Protein AF-A0A811L960-F1 (afdb_monomer)

Structure (mmCIF, N/CA/C/O backbone):
data_AF-A0A811L960-F1
#
_entry.id   AF-A0A811L960-F1
#
loop_
_atom_site.group_PDB
_atom_site.id
_atom_site.type_symbol
_atom_site.label_atom_id
_atom_site.label_alt_id
_atom_site.label_comp_id
_atom_site.label_asym_id
_atom_site.label_entity_id
_atom_site.label_seq_id
_atom_site.pdbx_PDB_ins_code
_atom_site.Cartn_x
_atom_site.Cartn_y
_atom_site.Cartn_z
_atom_site.occupancy
_atom_site.B_iso_or_equiv
_atom_site.auth_seq_id
_atom_site.auth_comp_id
_atom_site.auth_asym_id
_atom_site.auth_atom_id
_atom_site.pdbx_PDB_model_num
ATOM 1 N N . MET A 1 1 ? 1.353 1.366 -16.782 1.00 89.12 1 MET A N 1
ATOM 2 C CA . MET A 1 1 ? 2.631 0.999 -16.124 1.00 89.12 1 MET A CA 1
ATOM 3 C C . MET A 1 1 ? 2.459 -0.312 -15.367 1.00 89.12 1 MET A C 1
ATOM 5 O O . MET A 1 1 ? 1.321 -0.661 -15.090 1.00 89.12 1 MET A O 1
ATOM 9 N N . GLN A 1 2 ? 3.528 -1.048 -15.060 1.00 94.62 2 GLN A N 1
ATOM 10 C CA . GLN A 1 2 ? 3.428 -2.319 -14.329 1.00 94.62 2 GLN A CA 1
ATOM 11 C C . GLN A 1 2 ? 3.882 -2.140 -12.878 1.00 94.62 2 GLN A C 1
ATOM 13 O O . GLN A 1 2 ? 4.920 -1.529 -12.645 1.00 94.62 2 GLN A O 1
ATOM 18 N N . CYS A 1 3 ? 3.129 -2.675 -11.918 1.00 95.62 3 CYS A N 1
ATOM 19 C CA . CYS A 1 3 ? 3.446 -2.606 -10.490 1.00 95.62 3 CYS A CA 1
ATOM 20 C C . CYS A 1 3 ? 3.327 -3.992 -9.848 1.00 95.62 3 CYS A C 1
ATOM 22 O O . CYS A 1 3 ? 2.539 -4.832 -10.297 1.00 95.62 3 CYS A O 1
ATOM 24 N N . HIS A 1 4 ? 4.069 -4.219 -8.766 1.00 96.38 4 HIS A N 1
ATOM 25 C CA . HIS A 1 4 ? 3.872 -5.395 -7.922 1.00 96.38 4 HIS A CA 1
ATOM 26 C C . HIS A 1 4 ? 2.513 -5.316 -7.228 1.00 96.38 4 HIS A C 1
ATOM 28 O O . HIS A 1 4 ? 2.126 -4.245 -6.755 1.00 96.38 4 HIS A O 1
ATOM 34 N N . SER A 1 5 ? 1.791 -6.435 -7.165 1.00 97.19 5 SER A N 1
ATOM 35 C CA . SER A 1 5 ? 0.488 -6.514 -6.513 1.00 97.19 5 SER A CA 1
ATOM 36 C C . SER A 1 5 ? 0.405 -7.709 -5.581 1.00 97.19 5 SER A C 1
ATOM 38 O O . SER A 1 5 ? 0.262 -8.848 -6.021 1.00 97.19 5 SER A O 1
ATOM 40 N N . CYS A 1 6 ? 0.461 -7.425 -4.287 1.00 97.06 6 CYS A N 1
ATOM 41 C CA . CYS A 1 6 ? 0.357 -8.423 -3.235 1.00 97.06 6 CYS A CA 1
ATOM 42 C C . CYS A 1 6 ? -0.213 -7.813 -1.952 1.00 97.06 6 CYS A C 1
ATOM 44 O O . CYS A 1 6 ? -0.232 -6.589 -1.796 1.00 97.06 6 CYS A O 1
ATOM 46 N N . MET A 1 7 ? -0.629 -8.670 -1.024 1.00 96.12 7 MET A N 1
ATOM 47 C CA . MET A 1 7 ? -0.823 -8.316 0.383 1.00 96.12 7 MET A CA 1
ATOM 48 C C . MET A 1 7 ? -0.174 -9.354 1.305 1.00 96.12 7 MET A C 1
ATOM 50 O O . MET A 1 7 ? 0.050 -10.494 0.889 1.00 96.12 7 MET A O 1
ATOM 54 N N . SER A 1 8 ? 0.108 -8.973 2.551 1.00 94.25 8 SER A N 1
ATOM 55 C CA . SER A 1 8 ? 0.543 -9.912 3.594 1.00 94.25 8 SER A CA 1
ATOM 56 C C . SER A 1 8 ? -0.522 -11.000 3.837 1.00 94.25 8 SER A C 1
ATOM 58 O O . SER A 1 8 ? -1.713 -10.679 3.822 1.00 94.25 8 SER A O 1
ATOM 60 N N . PRO A 1 9 ? -0.149 -12.268 4.102 1.00 93.50 9 PRO A N 1
ATOM 61 C CA . PRO A 1 9 ? -1.094 -13.393 4.113 1.00 93.50 9 PRO A CA 1
ATOM 62 C C . PRO A 1 9 ? -2.202 -13.290 5.149 1.00 93.50 9 PRO A C 1
ATOM 64 O O . PRO A 1 9 ? -3.338 -13.646 4.873 1.00 93.50 9 PRO A O 1
ATOM 67 N N . TYR A 1 10 ? -1.904 -12.742 6.327 1.00 89.94 10 TYR A N 1
ATOM 68 C CA . TYR A 1 10 ? -2.902 -12.620 7.392 1.00 89.94 10 TYR A CA 1
ATOM 69 C C . TYR A 1 10 ? -4.088 -11.712 7.011 1.00 89.94 10 TYR A C 1
ATOM 71 O O . TYR A 1 10 ? -5.151 -11.802 7.623 1.00 89.94 10 TYR A O 1
ATOM 79 N N . LEU A 1 11 ? -3.914 -10.839 6.010 1.00 91.81 11 LEU A N 1
ATOM 80 C CA . LEU A 1 11 ? -4.984 -9.995 5.488 1.00 91.81 11 LEU A CA 1
ATOM 81 C C . LEU A 1 11 ? -5.951 -10.772 4.589 1.00 91.81 11 LEU A C 1
ATOM 83 O O . LEU A 1 11 ? -7.000 -10.231 4.264 1.00 91.81 11 LEU A O 1
ATOM 87 N N . GLU A 1 12 ? -5.631 -12.002 4.171 1.00 94.38 12 GLU A N 1
ATOM 88 C CA . GLU A 1 12 ? -6.502 -12.810 3.311 1.00 94.38 12 GLU A CA 1
ATOM 89 C C . GLU A 1 12 ? -7.810 -13.173 4.018 1.00 94.38 12 GLU A C 1
ATOM 91 O O . GLU A 1 12 ? -8.889 -12.865 3.506 1.00 94.38 12 GLU A O 1
ATOM 96 N N . ASP A 1 13 ? -7.716 -13.724 5.230 1.00 89.75 13 ASP A N 1
ATOM 97 C CA . ASP A 1 13 ? -8.881 -14.088 6.048 1.00 89.75 13 ASP A CA 1
ATOM 98 C C . ASP A 1 13 ? -9.679 -12.852 6.484 1.00 89.75 13 ASP A C 1
ATOM 100 O O . ASP A 1 13 ? -10.902 -12.879 6.621 1.00 89.75 13 ASP A O 1
ATOM 104 N N . GLN A 1 14 ? -8.983 -11.730 6.671 1.00 89.12 14 GLN A N 1
ATOM 105 C CA . GLN A 1 14 ? -9.584 -10.458 7.062 1.00 89.12 14 GLN A CA 1
ATOM 106 C C . GLN A 1 14 ? -10.094 -9.653 5.862 1.00 89.12 14 GLN A C 1
ATOM 108 O O . GLN A 1 14 ? -10.748 -8.623 6.046 1.00 89.12 14 GLN A O 1
ATOM 113 N N . PHE A 1 15 ? -9.835 -10.110 4.630 1.00 92.75 15 PHE A N 1
ATOM 114 C CA . PHE A 1 15 ? -10.074 -9.315 3.431 1.00 92.75 15 PHE A CA 1
ATOM 115 C C . PHE A 1 15 ? -11.550 -8.955 3.271 1.00 92.75 15 PHE A C 1
ATOM 117 O O . PHE A 1 15 ? -11.862 -7.861 2.812 1.00 92.75 15 PHE A O 1
ATOM 124 N N . VAL A 1 16 ? -12.461 -9.834 3.703 1.00 92.06 16 VAL A N 1
ATOM 125 C CA . VAL A 1 16 ? -13.912 -9.583 3.674 1.00 92.06 16 VAL A CA 1
ATOM 126 C C . VAL A 1 16 ? -14.306 -8.318 4.446 1.00 92.06 16 VAL A C 1
ATOM 128 O O . VAL A 1 16 ? -15.220 -7.604 4.040 1.00 92.06 16 VAL A O 1
ATOM 131 N N . TYR A 1 17 ? -13.577 -7.986 5.514 1.00 89.00 17 TYR A N 1
ATOM 132 C CA . TYR A 1 17 ? -13.849 -6.808 6.332 1.00 89.00 17 TYR A CA 1
ATOM 133 C C . TYR A 1 17 ? -13.260 -5.537 5.736 1.00 89.00 17 TYR A C 1
ATOM 135 O O . TYR A 1 17 ? -13.800 -4.468 5.975 1.00 89.00 17 TYR A O 1
ATOM 143 N N . ILE A 1 18 ? -12.198 -5.629 4.934 1.00 90.31 18 ILE A N 1
ATOM 144 C CA . ILE A 1 18 ? -11.506 -4.465 4.355 1.00 90.31 18 ILE A CA 1
ATOM 145 C C . ILE A 1 18 ? -11.742 -4.309 2.846 1.00 90.31 18 ILE A C 1
ATOM 147 O O . ILE A 1 18 ? -11.275 -3.348 2.232 1.00 90.31 18 ILE A O 1
ATOM 151 N N . SER A 1 19 ? -12.505 -5.212 2.222 1.00 93.25 19 SER A N 1
ATOM 152 C CA . SER A 1 19 ? -12.747 -5.220 0.774 1.00 93.25 19 SER A CA 1
ATOM 153 C C . SER A 1 19 ? -13.535 -4.010 0.281 1.00 93.25 19 SER A C 1
ATOM 155 O O . SER A 1 19 ? -13.585 -3.754 -0.921 1.00 93.25 19 SER A O 1
ATOM 157 N N . HIS A 1 20 ? -14.182 -3.262 1.172 1.00 90.56 20 HIS A N 1
ATOM 158 C CA . HIS A 1 20 ? -14.837 -2.000 0.835 1.00 90.56 20 HIS A CA 1
ATOM 159 C C . HIS A 1 20 ? -13.834 -0.832 0.721 1.00 90.56 20 HIS A C 1
ATOM 161 O O . HIS A 1 20 ? -14.105 0.114 -0.016 1.00 90.56 20 HIS A O 1
ATOM 167 N N . LEU A 1 21 ? -12.654 -0.938 1.349 1.00 91.50 21 LEU A N 1
ATOM 168 C CA . LEU A 1 21 ? -11.557 0.040 1.275 1.00 91.50 21 LEU A CA 1
ATOM 169 C C . LEU A 1 21 ? -10.513 -0.318 0.219 1.00 91.50 21 LEU A C 1
ATOM 171 O O . LEU A 1 21 ? -9.915 0.574 -0.376 1.00 91.50 21 LEU A O 1
ATOM 175 N N . TYR A 1 22 ? -10.292 -1.608 -0.035 1.00 94.56 22 TYR A N 1
ATOM 176 C CA . TYR A 1 22 ? -9.230 -2.067 -0.928 1.00 94.56 22 TYR A CA 1
ATOM 177 C C . TYR A 1 22 ? -9.748 -3.037 -1.991 1.00 94.56 22 TYR A C 1
ATOM 179 O O . TYR A 1 22 ? -10.677 -3.817 -1.774 1.00 94.56 22 TYR A O 1
ATOM 187 N N . ARG A 1 23 ? -9.147 -3.002 -3.181 1.00 95.94 23 ARG A N 1
ATOM 188 C CA . ARG A 1 23 ? -9.314 -4.048 -4.199 1.00 95.94 23 ARG A CA 1
ATOM 189 C C . ARG A 1 23 ? -8.429 -5.245 -3.870 1.00 95.94 23 ARG A C 1
ATOM 191 O O . ARG A 1 23 ? -7.347 -5.088 -3.309 1.00 95.94 23 ARG A O 1
ATOM 198 N N . ARG A 1 24 ? -8.894 -6.444 -4.237 1.00 96.75 24 ARG A N 1
ATOM 199 C CA . ARG A 1 24 ? -8.161 -7.689 -3.977 1.00 96.75 24 ARG A CA 1
ATOM 200 C C . ARG A 1 24 ? -6.818 -7.664 -4.728 1.00 96.75 24 ARG A C 1
ATOM 202 O O . ARG A 1 24 ? -6.806 -7.290 -5.906 1.00 96.75 24 ARG A O 1
ATOM 209 N N . PRO A 1 25 ? -5.697 -8.022 -4.081 1.00 96.75 25 PRO A N 1
ATOM 210 C CA . PRO A 1 25 ? -4.398 -8.101 -4.742 1.00 96.75 25 PRO A CA 1
ATOM 211 C C . PRO A 1 25 ? -4.325 -9.323 -5.668 1.00 96.75 25 PRO A C 1
ATOM 213 O O . PRO A 1 25 ? -5.175 -10.213 -5.620 1.00 96.75 25 PRO A O 1
ATOM 216 N N . MET A 1 26 ? -3.272 -9.400 -6.485 1.00 97.00 26 MET A N 1
ATOM 217 C CA . MET A 1 26 ? -3.032 -10.566 -7.348 1.00 97.00 26 MET A CA 1
ATOM 218 C C . MET A 1 26 ? -2.600 -11.819 -6.566 1.00 97.00 26 MET A C 1
ATOM 220 O O . MET A 1 26 ? -2.798 -12.942 -7.042 1.00 97.00 26 MET A O 1
ATOM 224 N N . SER A 1 27 ? -1.991 -11.642 -5.392 1.00 95.75 27 SER A N 1
ATOM 225 C CA . SER A 1 27 ? -1.624 -12.720 -4.471 1.00 95.75 27 SER A CA 1
ATOM 226 C C . SER A 1 27 ? -1.567 -12.242 -3.019 1.00 95.75 27 SER A C 1
ATOM 228 O O . SER A 1 27 ? -1.309 -11.071 -2.743 1.00 95.75 27 SER A O 1
ATOM 230 N N . PHE A 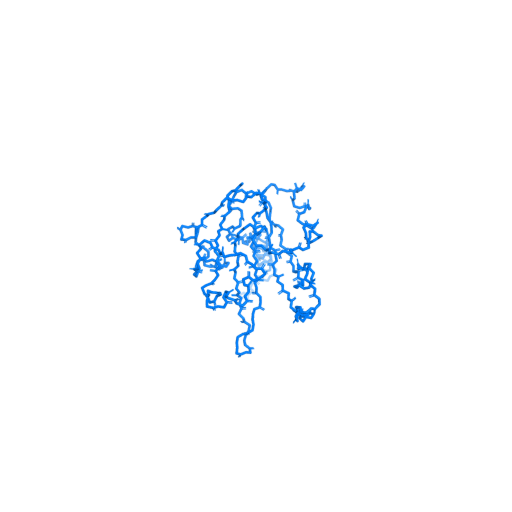1 28 ? -1.773 -13.170 -2.090 1.00 96.06 28 PHE A N 1
ATOM 231 C CA . PHE A 1 28 ? -1.434 -13.011 -0.679 1.00 96.06 28 PHE A CA 1
ATOM 232 C C . PHE A 1 28 ? -0.161 -13.827 -0.423 1.00 96.06 28 PHE A C 1
ATOM 234 O O . PHE A 1 28 ? -0.097 -14.993 -0.803 1.00 96.06 28 PHE A O 1
ATOM 241 N N . THR A 1 29 ? 0.904 -13.206 0.091 1.00 95.00 29 THR A N 1
ATOM 242 C CA . THR A 1 29 ? 2.208 -13.876 0.265 1.00 95.00 29 THR A CA 1
ATOM 243 C C . THR A 1 29 ? 3.079 -13.181 1.309 1.00 95.00 29 THR A C 1
ATOM 245 O O . THR A 1 29 ? 3.109 -11.952 1.382 1.00 95.00 29 THR A O 1
ATOM 248 N N . GLU A 1 30 ? 3.841 -13.965 2.081 1.00 92.50 30 GLU A N 1
ATOM 249 C CA . GLU A 1 30 ? 4.860 -13.478 3.031 1.00 92.50 30 GLU A CA 1
ATOM 250 C C . GLU A 1 30 ? 5.952 -12.653 2.328 1.00 92.50 30 GLU A C 1
ATOM 252 O O . GLU A 1 30 ? 6.625 -11.820 2.934 1.00 92.50 30 GLU A O 1
ATOM 257 N N . LYS A 1 31 ? 6.108 -12.841 1.012 1.00 93.62 31 LYS A N 1
ATOM 258 C CA . LYS A 1 31 ? 7.036 -12.076 0.172 1.00 93.62 31 LYS A CA 1
ATOM 259 C C . LYS A 1 31 ? 6.533 -10.686 -0.198 1.00 93.62 31 LYS A C 1
ATOM 261 O O . LYS A 1 31 ? 7.179 -9.989 -0.976 1.00 93.62 31 LYS A O 1
ATOM 266 N N . CYS A 1 32 ? 5.380 -10.265 0.316 1.00 92.44 32 CYS A N 1
ATOM 267 C CA . CYS A 1 32 ? 4.898 -8.902 0.124 1.00 92.44 32 CYS A CA 1
ATOM 268 C C . CYS A 1 32 ? 5.533 -7.905 1.104 1.00 92.44 32 CYS A C 1
ATOM 270 O O . CYS A 1 32 ? 5.619 -6.701 0.817 1.00 92.44 32 CYS A O 1
ATOM 272 N N . ASP A 1 33 ? 5.991 -8.415 2.245 1.00 89.25 33 ASP A N 1
ATOM 273 C CA . ASP A 1 33 ? 6.485 -7.623 3.359 1.00 89.25 33 ASP A CA 1
ATOM 274 C C . ASP A 1 33 ? 7.747 -6.844 2.993 1.00 89.25 33 ASP A C 1
ATOM 276 O O . ASP A 1 33 ? 8.537 -7.241 2.140 1.00 89.25 33 ASP A O 1
ATOM 280 N N . ARG A 1 34 ? 7.967 -5.697 3.642 1.00 83.31 34 ARG A N 1
ATOM 281 C CA . ARG A 1 34 ? 9.105 -4.820 3.317 1.00 83.31 34 ARG A CA 1
ATOM 282 C C . ARG A 1 34 ? 10.469 -5.491 3.510 1.00 83.31 34 ARG A C 1
ATOM 284 O O . ARG A 1 34 ? 11.376 -5.201 2.739 1.00 83.31 34 ARG A O 1
ATOM 291 N N . THR A 1 35 ? 10.618 -6.342 4.523 1.00 83.81 35 THR A N 1
ATOM 292 C CA . THR A 1 35 ? 11.888 -6.996 4.887 1.00 83.81 35 THR A CA 1
ATOM 293 C C . THR A 1 35 ? 12.171 -8.265 4.088 1.00 83.81 35 THR A C 1
ATOM 295 O O . THR A 1 35 ? 13.331 -8.559 3.827 1.00 83.81 35 THR A O 1
ATOM 298 N N . ASN A 1 36 ? 11.132 -9.000 3.689 1.00 85.75 36 ASN A N 1
ATOM 299 C CA . ASN A 1 36 ? 11.227 -10.283 2.982 1.00 85.75 36 ASN A CA 1
ATOM 300 C C . ASN A 1 36 ? 10.694 -10.181 1.544 1.00 85.75 36 ASN A C 1
ATOM 302 O O . ASN A 1 36 ? 10.209 -11.161 0.983 1.00 85.75 36 ASN A O 1
ATOM 306 N N . PHE A 1 37 ? 10.720 -8.982 0.960 1.00 90.31 37 PHE A N 1
ATOM 307 C CA . PHE A 1 37 ? 10.163 -8.773 -0.366 1.00 90.31 37 PHE A CA 1
ATOM 308 C C . PHE A 1 37 ? 10.929 -9.581 -1.414 1.00 90.31 37 PHE A C 1
ATOM 310 O O . PHE A 1 37 ? 12.131 -9.374 -1.586 1.00 90.31 37 PHE A O 1
ATOM 317 N N . ASP A 1 38 ? 10.221 -10.425 -2.163 1.00 90.56 38 ASP A N 1
ATOM 318 C CA . ASP A 1 38 ? 10.786 -11.143 -3.305 1.00 90.56 38 ASP A CA 1
ATOM 319 C C . ASP A 1 38 ? 9.964 -10.873 -4.567 1.00 90.56 38 ASP A C 1
ATOM 321 O O . ASP A 1 38 ? 8.821 -11.309 -4.712 1.00 90.56 38 ASP A O 1
ATOM 325 N N . TYR A 1 39 ? 10.574 -10.157 -5.512 1.00 88.94 39 TYR A N 1
ATOM 326 C CA . TYR A 1 39 ? 9.940 -9.800 -6.779 1.00 88.94 39 TYR A CA 1
ATOM 327 C C . TYR A 1 39 ? 9.616 -11.017 -7.658 1.00 88.94 39 TYR A C 1
ATOM 329 O O . TYR A 1 39 ? 8.794 -10.891 -8.563 1.00 88.94 39 TYR A O 1
ATOM 337 N N . ARG A 1 40 ? 10.255 -12.173 -7.427 1.00 89.75 40 ARG A N 1
ATOM 338 C CA . ARG A 1 40 ? 10.036 -13.408 -8.197 1.00 89.75 40 ARG A CA 1
ATOM 339 C C . ARG A 1 40 ? 8.771 -14.142 -7.767 1.00 89.75 40 ARG A C 1
ATOM 341 O O . ARG A 1 40 ? 8.146 -14.807 -8.585 1.00 89.75 40 ARG A O 1
ATOM 348 N N . GLU A 1 41 ? 8.393 -14.004 -6.501 1.00 89.19 41 GLU A N 1
ATOM 349 C CA . GLU A 1 41 ? 7.216 -14.656 -5.913 1.00 89.19 41 GLU A CA 1
ATOM 350 C C . GLU A 1 41 ? 5.986 -13.732 -5.876 1.00 89.19 41 GLU A C 1
ATOM 352 O O . GLU A 1 41 ? 4.854 -14.177 -5.663 1.00 89.19 41 GLU A O 1
ATOM 357 N N . VAL A 1 42 ? 6.182 -12.432 -6.105 1.00 93.56 42 VAL A N 1
ATOM 358 C CA . VAL A 1 42 ? 5.108 -11.437 -6.127 1.00 93.56 42 VAL A CA 1
ATOM 359 C C . VAL A 1 42 ? 4.608 -11.206 -7.549 1.00 93.56 42 VAL A C 1
ATOM 361 O O . VAL A 1 42 ? 5.345 -10.794 -8.445 1.00 93.56 42 VAL A O 1
ATOM 364 N N . LYS A 1 43 ? 3.300 -11.393 -7.744 1.00 95.00 43 LYS A N 1
ATOM 365 C CA . LYS A 1 43 ? 2.647 -11.138 -9.028 1.00 95.00 43 LYS A CA 1
ATOM 366 C C . LYS A 1 43 ? 2.640 -9.651 -9.376 1.00 95.00 43 LYS A C 1
ATOM 368 O O . LYS A 1 43 ? 2.702 -8.766 -8.522 1.00 95.00 43 LYS A O 1
ATOM 373 N N . MET A 1 44 ? 2.517 -9.382 -10.668 1.00 95.81 44 MET A N 1
ATOM 374 C CA . MET A 1 44 ? 2.502 -8.039 -11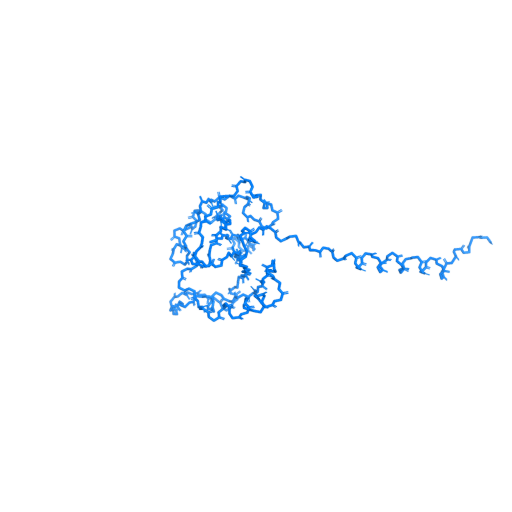.232 1.00 95.81 44 MET A CA 1
ATOM 375 C C . MET A 1 44 ? 1.162 -7.758 -11.903 1.00 95.81 44 MET A C 1
ATOM 377 O O . MET A 1 44 ? 0.485 -8.678 -12.364 1.00 95.81 44 MET A O 1
ATOM 381 N N . LYS A 1 45 ? 0.790 -6.481 -11.987 1.00 96.12 45 LYS A N 1
ATOM 382 C CA . LYS A 1 45 ? -0.380 -6.041 -12.751 1.00 96.12 45 LYS A CA 1
ATOM 383 C C . LYS A 1 45 ? -0.163 -4.696 -13.422 1.00 96.12 45 LYS A C 1
ATOM 385 O O . LYS A 1 45 ? 0.739 -3.944 -13.056 1.00 96.12 45 LYS A O 1
ATOM 390 N N . ASN A 1 46 ? -1.026 -4.406 -14.388 1.00 95.94 46 ASN A N 1
ATOM 391 C CA . ASN A 1 46 ? -1.017 -3.150 -15.119 1.00 95.94 46 ASN A CA 1
ATOM 392 C C . ASN A 1 46 ? -1.854 -2.096 -14.383 1.00 95.94 46 ASN A C 1
ATOM 394 O O . ASN A 1 46 ? -3.044 -2.294 -14.153 1.00 95.94 46 ASN A O 1
ATOM 398 N N . CYS A 1 47 ? -1.218 -0.978 -14.045 1.00 93.44 47 CYS A N 1
ATOM 399 C CA . CYS A 1 47 ? -1.822 0.201 -13.439 1.00 93.44 47 CYS A CA 1
ATOM 400 C C . CYS A 1 47 ? -1.957 1.329 -14.468 1.00 93.44 47 CYS A C 1
ATOM 402 O O . CYS A 1 47 ? -1.064 1.549 -15.300 1.00 93.44 47 CYS A O 1
ATOM 404 N N . THR A 1 48 ? -3.070 2.056 -14.389 1.00 90.25 48 THR A N 1
ATOM 405 C CA . THR A 1 48 ? -3.321 3.294 -15.147 1.00 90.25 48 THR A CA 1
ATOM 406 C C . THR A 1 48 ? -2.763 4.530 -14.440 1.00 90.25 48 THR A C 1
ATOM 408 O O . THR A 1 48 ? -2.619 5.582 -15.049 1.00 90.25 48 THR A O 1
ATOM 411 N N . ASP A 1 49 ? -2.461 4.396 -13.153 1.00 89.00 49 ASP A N 1
ATOM 412 C CA . ASP A 1 49 ? -1.983 5.414 -12.223 1.00 89.00 49 ASP A CA 1
ATOM 413 C C . ASP A 1 49 ? -0.718 4.922 -11.500 1.00 89.00 49 ASP A C 1
ATOM 415 O O . ASP A 1 49 ? 0.008 4.104 -12.049 1.00 89.00 49 ASP A O 1
ATOM 419 N N . LEU A 1 50 ? -0.424 5.431 -10.301 1.00 89.38 50 LEU A N 1
ATOM 420 C CA . LEU A 1 50 ? 0.847 5.228 -9.593 1.00 89.38 50 LEU A CA 1
ATOM 421 C C . LEU A 1 50 ? 0.975 3.840 -8.967 1.00 89.38 50 LEU A C 1
ATOM 423 O O . LEU A 1 50 ? -0.013 3.277 -8.490 1.00 89.38 50 LEU A O 1
ATOM 427 N N . CYS A 1 51 ? 2.210 3.349 -8.853 1.00 93.06 51 CYS A N 1
ATOM 428 C CA . CYS A 1 51 ? 2.493 2.215 -7.985 1.00 93.06 51 CYS A CA 1
ATOM 429 C C . CYS A 1 51 ? 2.505 2.669 -6.524 1.00 93.06 51 CYS A C 1
ATOM 431 O O . CYS A 1 51 ? 3.056 3.724 -6.190 1.00 93.06 51 CYS A O 1
ATOM 433 N N . VAL A 1 52 ? 1.955 1.836 -5.643 1.00 93.75 52 VAL A N 1
ATOM 434 C CA . VAL A 1 52 ? 1.892 2.114 -4.207 1.00 93.75 52 VAL A CA 1
ATOM 435 C C . VAL A 1 52 ? 2.423 0.961 -3.369 1.00 93.75 52 VAL A C 1
ATOM 437 O O . VAL A 1 52 ? 2.343 -0.210 -3.760 1.00 93.75 52 VAL A O 1
ATOM 440 N N . THR A 1 53 ? 2.951 1.319 -2.201 1.00 94.12 53 THR A N 1
ATOM 441 C CA . THR A 1 53 ? 3.184 0.421 -1.067 1.00 94.12 53 THR A CA 1
ATOM 442 C C . THR A 1 53 ? 2.530 1.047 0.157 1.00 94.12 53 THR A C 1
ATOM 444 O O . THR A 1 53 ? 2.835 2.186 0.497 1.00 94.12 53 THR A O 1
ATOM 447 N N . LEU A 1 54 ? 1.642 0.316 0.817 1.00 94.50 54 LEU A N 1
ATOM 448 C CA . LEU A 1 54 ? 0.946 0.744 2.020 1.00 94.50 54 LEU A CA 1
ATOM 449 C C . LEU A 1 54 ? 1.377 -0.152 3.184 1.00 94.50 54 LEU A C 1
ATOM 451 O O . LEU A 1 54 ? 1.214 -1.370 3.098 1.00 94.50 54 LEU A O 1
ATOM 455 N N . ARG A 1 55 ? 1.912 0.435 4.260 1.00 94.06 55 ARG A N 1
ATOM 456 C CA . ARG A 1 55 ? 2.124 -0.257 5.539 1.00 94.06 55 ARG A CA 1
ATOM 457 C C . ARG A 1 55 ? 0.947 0.027 6.464 1.00 94.06 55 ARG A C 1
ATOM 459 O O . ARG A 1 55 ? 0.797 1.149 6.956 1.00 94.06 55 ARG A O 1
ATOM 466 N N . MET A 1 56 ? 0.143 -0.998 6.699 1.00 91.38 56 MET A N 1
ATOM 467 C CA . MET A 1 56 ? -0.940 -1.020 7.674 1.00 91.38 56 MET A CA 1
ATOM 468 C C . MET A 1 56 ? -0.372 -1.286 9.069 1.00 91.38 56 MET A C 1
ATOM 470 O O . MET A 1 56 ? 0.580 -2.055 9.221 1.00 91.38 56 MET A O 1
ATOM 474 N N . ASN A 1 57 ? -0.937 -0.629 10.079 1.00 87.75 57 ASN A N 1
ATOM 475 C CA . ASN A 1 57 ? -0.541 -0.789 11.473 1.00 87.75 57 ASN A CA 1
ATOM 476 C C . ASN A 1 57 ? -1.710 -1.407 12.243 1.00 87.75 57 ASN A C 1
ATOM 478 O O . ASN A 1 57 ? -2.548 -0.688 12.779 1.00 87.75 57 ASN A O 1
ATOM 482 N N . ASP A 1 58 ? -1.746 -2.732 12.310 1.00 82.31 58 ASP A N 1
ATOM 483 C CA . ASP A 1 58 ? -2.820 -3.463 12.974 1.00 82.31 58 ASP A CA 1
ATOM 484 C C . ASP A 1 58 ? -2.469 -3.774 14.430 1.00 82.31 58 ASP A C 1
ATOM 486 O O . ASP A 1 58 ? -1.299 -3.849 14.830 1.00 82.31 58 ASP A O 1
ATOM 490 N N . LYS A 1 59 ? -3.502 -3.985 15.247 1.00 81.94 59 LYS A N 1
ATOM 491 C CA . LYS A 1 59 ? -3.373 -4.487 16.618 1.00 81.94 59 LYS A CA 1
ATOM 492 C C . LYS A 1 59 ? -4.063 -5.841 16.714 1.00 81.94 59 LYS A C 1
ATOM 494 O O . LYS A 1 59 ? -5.282 -5.922 16.640 1.00 81.94 59 LYS A O 1
ATOM 499 N N . VAL A 1 60 ? -3.285 -6.897 16.928 1.00 78.81 60 VAL A N 1
ATOM 500 C CA . VAL A 1 60 ? -3.794 -8.264 17.096 1.00 78.81 60 VAL A CA 1
ATOM 501 C C . VAL A 1 60 ? -3.450 -8.727 18.508 1.00 78.81 60 VAL A C 1
ATOM 503 O O . VAL A 1 60 ? -2.277 -8.767 18.880 1.00 78.81 60 VAL A O 1
ATOM 50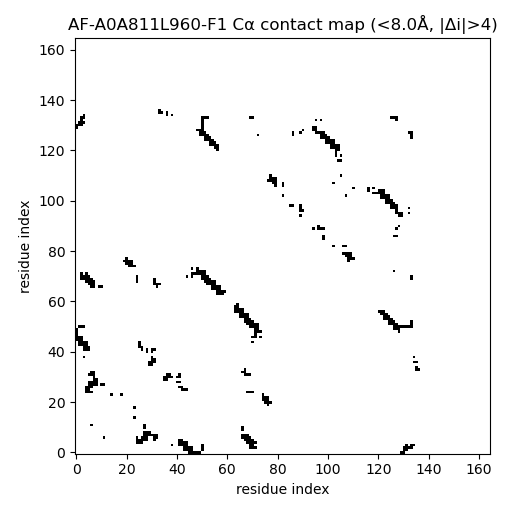6 N N . GLY A 1 61 ? -4.468 -9.008 19.329 1.00 81.38 61 GLY A N 1
ATOM 507 C CA . GLY A 1 61 ? -4.276 -9.442 20.722 1.00 81.38 61 GLY A CA 1
ATOM 508 C C . GLY A 1 61 ? -3.478 -8.449 21.581 1.00 81.38 61 GLY A C 1
ATOM 509 O O . GLY A 1 61 ? -2.651 -8.856 22.390 1.00 81.38 61 GLY A O 1
ATOM 510 N N . GLY A 1 62 ? 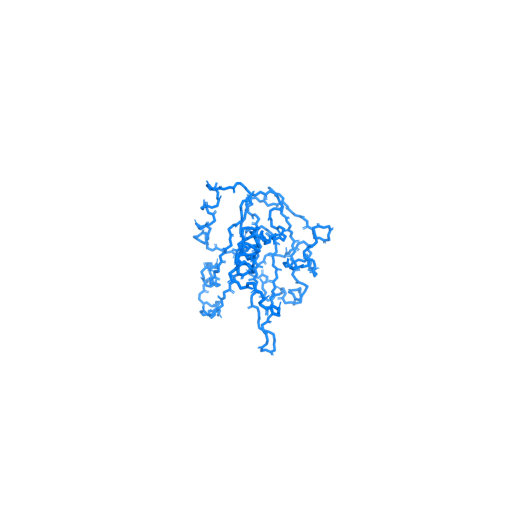-3.641 -7.141 21.344 1.00 82.94 62 GLY A N 1
ATOM 511 C CA . GLY A 1 62 ? -2.903 -6.080 22.045 1.00 82.94 62 GLY A CA 1
ATOM 512 C C . GLY A 1 62 ? -1.474 -5.830 21.541 1.00 82.94 62 GLY A C 1
ATOM 513 O O . GLY A 1 62 ? -0.835 -4.873 21.978 1.00 82.94 62 GLY A O 1
ATOM 514 N N . ARG A 1 63 ? -0.965 -6.628 20.592 1.00 83.25 63 ARG A N 1
ATOM 515 C CA . ARG A 1 63 ? 0.363 -6.436 19.986 1.00 83.25 63 ARG A CA 1
ATOM 516 C C . ARG A 1 63 ? 0.239 -5.769 18.622 1.00 83.25 63 ARG A C 1
ATOM 518 O O . ARG A 1 63 ? -0.663 -6.077 17.848 1.00 83.25 63 ARG A O 1
ATOM 525 N N . ARG A 1 64 ? 1.166 -4.857 18.319 1.00 84.75 64 ARG A N 1
ATOM 526 C CA . ARG A 1 64 ? 1.251 -4.229 16.996 1.00 84.75 64 ARG A CA 1
ATOM 527 C C . ARG A 1 64 ? 1.798 -5.233 15.984 1.00 84.75 64 ARG A C 1
ATOM 529 O O . ARG A 1 64 ? 2.836 -5.845 16.236 1.00 84.75 64 ARG A O 1
ATOM 536 N N . ARG A 1 65 ? 1.124 -5.366 14.846 1.00 87.31 65 ARG A N 1
ATOM 537 C CA . ARG A 1 65 ? 1.577 -6.121 13.676 1.00 87.31 65 ARG A CA 1
ATOM 538 C C . ARG A 1 65 ? 1.492 -5.214 12.455 1.00 87.31 65 ARG A C 1
ATOM 540 O O . ARG A 1 65 ? 0.590 -4.389 12.358 1.00 87.31 65 ARG A O 1
ATOM 547 N N . TYR A 1 66 ? 2.444 -5.358 11.544 1.00 89.75 66 TYR A N 1
ATOM 548 C CA . TYR A 1 66 ? 2.440 -4.609 10.296 1.00 89.75 66 TYR A CA 1
ATOM 549 C C . TYR A 1 66 ? 1.953 -5.488 9.154 1.00 89.75 66 TYR A C 1
ATOM 551 O O . TYR A 1 66 ? 2.404 -6.626 9.019 1.00 89.75 66 TYR A O 1
ATOM 559 N N . GLY A 1 67 ? 1.069 -4.926 8.341 1.00 91.75 67 GLY A N 1
ATOM 560 C CA . GLY A 1 67 ? 0.642 -5.495 7.071 1.00 91.75 67 GLY A CA 1
ATOM 561 C C . GLY A 1 67 ? 1.152 -4.656 5.932 1.00 91.75 67 GLY A C 1
ATOM 562 O O . GLY A 1 67 ? 1.272 -3.437 6.048 1.00 91.75 67 GLY A O 1
ATOM 563 N N . PHE A 1 68 ? 1.446 -5.302 4.819 1.00 94.44 68 PHE A N 1
ATOM 564 C CA . PHE A 1 68 ? 1.864 -4.632 3.608 1.00 94.44 68 PHE A CA 1
ATOM 565 C C . PHE A 1 68 ? 0.865 -4.918 2.502 1.00 94.44 68 PHE A C 1
ATOM 567 O O . PHE A 1 68 ? 0.459 -6.055 2.280 1.00 94.44 68 PHE A O 1
ATOM 574 N N . MET A 1 69 ? 0.495 -3.863 1.790 1.00 95.50 69 MET A N 1
ATOM 575 C CA . MET A 1 69 ? -0.231 -3.933 0.533 1.00 95.50 69 MET A CA 1
ATOM 576 C C . MET A 1 69 ? 0.615 -3.257 -0.538 1.00 95.50 69 MET A C 1
ATOM 578 O O . MET A 1 69 ? 1.096 -2.140 -0.357 1.00 95.50 69 MET A O 1
ATOM 582 N N . ARG A 1 70 ? 0.764 -3.915 -1.684 1.00 95.88 70 ARG A N 1
ATOM 583 C CA . ARG A 1 70 ? 1.381 -3.349 -2.885 1.00 95.88 70 ARG A CA 1
ATOM 584 C C . ARG A 1 70 ? 0.389 -3.424 -4.030 1.00 95.88 70 ARG A C 1
ATOM 586 O O . ARG A 1 70 ? -0.359 -4.397 -4.149 1.00 95.88 70 ARG A O 1
ATOM 593 N N . GLY A 1 71 ? 0.381 -2.409 -4.879 1.00 96.00 71 GLY A N 1
ATOM 594 C CA . GLY A 1 71 ? -0.511 -2.382 -6.029 1.00 96.00 71 GLY A CA 1
ATOM 595 C C . GLY A 1 71 ? -0.495 -1.049 -6.752 1.00 96.00 71 GLY A C 1
ATOM 596 O O . GLY A 1 71 ? 0.526 -0.363 -6.798 1.00 96.00 71 GLY A O 1
ATOM 597 N N . CYS A 1 72 ? -1.647 -0.708 -7.309 1.00 95.44 72 CYS A N 1
ATOM 598 C CA . CYS A 1 72 ? -1.939 0.578 -7.912 1.00 95.44 72 CYS A CA 1
ATOM 599 C C . CYS A 1 72 ? -2.586 1.506 -6.878 1.00 95.44 72 CYS A C 1
ATOM 601 O O . CYS A 1 72 ? -3.284 1.039 -5.976 1.00 95.44 72 CYS A O 1
ATOM 603 N N . MET A 1 73 ? -2.455 2.820 -7.047 1.00 92.88 73 MET A N 1
ATOM 604 C CA . MET A 1 73 ? -3.192 3.785 -6.221 1.00 92.88 73 MET A CA 1
ATOM 605 C C . MET A 1 73 ? -4.710 3.553 -6.315 1.00 92.88 73 MET A C 1
ATOM 607 O O . MET A 1 73 ? -5.417 3.592 -5.312 1.00 92.88 73 MET A O 1
ATOM 611 N N . SER A 1 74 ? -5.200 3.200 -7.501 1.00 93.06 74 SER A N 1
ATOM 612 C CA . SER A 1 74 ? -6.595 2.858 -7.778 1.00 93.06 74 SER A CA 1
ATOM 613 C C . SER A 1 74 ? -7.100 1.608 -7.051 1.00 93.06 74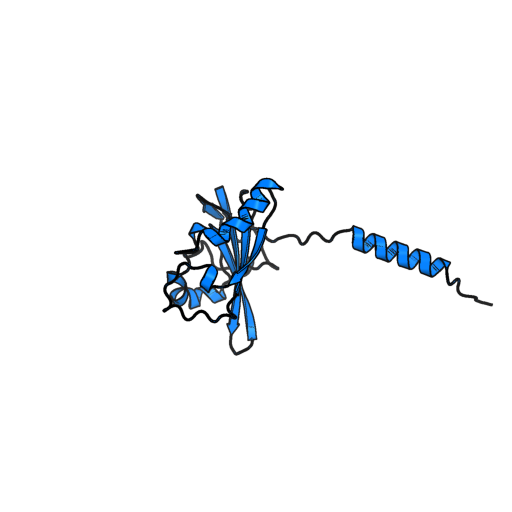 SER A C 1
ATOM 615 O O . SER A 1 74 ? -8.308 1.370 -7.031 1.00 93.06 74 SER A O 1
ATOM 617 N N . ASP A 1 75 ? -6.224 0.811 -6.435 1.00 95.19 75 ASP A N 1
ATOM 618 C CA . ASP A 1 75 ? -6.652 -0.283 -5.562 1.00 95.19 75 ASP A CA 1
ATOM 619 C C . ASP A 1 75 ? -7.153 0.197 -4.206 1.00 95.19 75 ASP A C 1
ATOM 621 O O . ASP A 1 75 ? -7.902 -0.530 -3.557 1.00 95.19 75 ASP A O 1
ATOM 625 N N . ILE A 1 76 ? -6.767 1.400 -3.784 1.00 94.12 76 ILE A N 1
ATOM 626 C CA . ILE A 1 76 ? -7.341 2.069 -2.622 1.00 94.12 76 ILE A CA 1
ATOM 627 C C . ILE A 1 76 ? -8.647 2.709 -3.100 1.00 94.12 76 ILE A C 1
ATOM 629 O O . ILE A 1 76 ? -8.661 3.565 -3.982 1.00 94.12 76 ILE A O 1
ATOM 633 N N . LYS A 1 77 ? -9.780 2.251 -2.579 1.00 92.50 77 LYS A N 1
ATOM 634 C CA . LYS A 1 77 ? -11.105 2.734 -2.975 1.00 92.50 77 LYS A CA 1
ATOM 635 C C . LYS A 1 77 ? -11.394 4.059 -2.282 1.00 92.50 77 LYS A C 1
ATOM 637 O O . LYS A 1 77 ? -11.023 4.249 -1.132 1.00 92.50 77 LYS A O 1
ATOM 642 N N . TYR A 1 78 ? -12.071 4.963 -2.989 1.00 89.62 78 TYR A N 1
ATOM 643 C CA . TYR A 1 78 ? -12.517 6.255 -2.450 1.00 89.62 78 TYR A CA 1
ATOM 644 C C . TYR A 1 78 ? -11.404 7.072 -1.772 1.00 89.62 78 TYR A C 1
ATOM 646 O O . TYR A 1 78 ? -11.667 7.782 -0.809 1.00 89.62 78 TYR A O 1
ATOM 654 N N . TYR A 1 79 ? -10.154 6.975 -2.230 1.00 89.94 79 TYR A N 1
ATOM 655 C CA . TYR A 1 79 ? -9.073 7.745 -1.619 1.00 89.94 79 TYR A CA 1
ATOM 656 C C . TYR A 1 79 ? -9.235 9.251 -1.884 1.00 89.94 79 TYR A C 1
ATOM 658 O O . TYR A 1 79 ? -9.687 9.674 -2.954 1.00 89.94 79 TYR A O 1
ATOM 666 N N . ASN A 1 80 ? -8.820 10.076 -0.926 1.00 88.94 80 ASN A N 1
ATOM 667 C CA . ASN A 1 80 ? -8.782 11.521 -1.085 1.00 88.94 80 ASN A CA 1
ATOM 668 C C . ASN A 1 80 ? -7.567 11.920 -1.936 1.00 88.94 80 ASN A C 1
ATOM 670 O O . ASN A 1 80 ? -6.414 11.725 -1.545 1.00 88.94 80 ASN A O 1
ATOM 674 N N . ARG A 1 81 ? -7.817 12.508 -3.111 1.00 84.69 81 ARG A N 1
ATOM 675 C CA . ARG A 1 81 ? -6.760 12.894 -4.061 1.00 84.69 81 ARG A CA 1
ATOM 676 C C . ARG A 1 81 ? -5.771 13.906 -3.489 1.00 84.69 81 ARG A C 1
ATOM 678 O O . ARG A 1 81 ? -4.626 13.911 -3.924 1.00 84.69 81 ARG A O 1
ATOM 685 N N . SER A 1 82 ? -6.159 14.706 -2.498 1.00 82.25 82 SER A N 1
ATOM 686 C CA . SER A 1 82 ? -5.258 15.669 -1.849 1.00 82.25 82 SER A CA 1
ATOM 687 C C . SER A 1 82 ? -4.066 14.996 -1.159 1.00 82.25 82 SER A C 1
ATOM 689 O O . SER A 1 82 ? -3.006 15.603 -1.034 1.00 82.25 82 SER A O 1
ATOM 691 N N . VAL A 1 83 ? -4.182 13.714 -0.793 1.00 79.06 83 VAL A N 1
ATOM 692 C CA . VAL A 1 83 ? -3.075 12.924 -0.226 1.00 79.06 83 VAL A CA 1
ATOM 693 C C . VAL A 1 83 ? -1.946 12.707 -1.245 1.00 79.06 83 VAL A C 1
ATOM 695 O O . VAL A 1 83 ? -0.793 12.525 -0.856 1.00 79.06 83 VAL A O 1
ATOM 698 N N . LEU A 1 84 ? -2.244 12.799 -2.548 1.00 73.19 84 LEU A N 1
ATOM 699 C CA . LEU A 1 84 ? -1.258 12.697 -3.629 1.00 73.19 84 LEU A CA 1
ATOM 700 C C . LEU A 1 84 ? -0.412 13.963 -3.811 1.00 73.19 84 LEU A C 1
ATOM 702 O O . LEU A 1 84 ? 0.647 13.887 -4.432 1.00 73.19 84 LEU A O 1
ATOM 706 N N . TYR A 1 85 ? -0.834 15.111 -3.267 1.00 64.19 85 TYR A N 1
ATOM 707 C CA . TYR A 1 85 ? -0.162 16.396 -3.499 1.00 64.19 85 TYR A CA 1
ATOM 708 C C . TYR A 1 85 ? 1.284 16.410 -2.967 1.00 64.19 85 TYR A C 1
ATOM 710 O O . TYR A 1 85 ? 2.150 17.099 -3.500 1.00 64.19 85 TYR A O 1
ATOM 718 N N . TYR A 1 86 ? 1.586 15.571 -1.972 1.00 52.47 86 TYR A N 1
ATOM 719 C CA . TYR A 1 86 ? 2.950 15.360 -1.478 1.00 52.47 86 TYR A CA 1
ATOM 720 C C . TYR A 1 86 ? 3.796 14.442 -2.377 1.00 52.47 86 TYR A C 1
ATOM 722 O O . TYR A 1 86 ? 5.014 14.614 -2.457 1.00 52.47 86 TYR A O 1
ATOM 730 N N . GLY A 1 87 ? 3.180 13.503 -3.103 1.00 51.47 87 GLY A N 1
ATOM 731 C CA . GLY A 1 87 ? 3.854 12.659 -4.100 1.00 51.47 87 GLY A CA 1
ATOM 732 C C . GLY A 1 87 ? 4.300 13.437 -5.345 1.00 51.47 87 GLY A C 1
ATOM 733 O O . GLY A 1 87 ? 5.312 13.101 -5.957 1.00 51.47 87 GLY A O 1
ATOM 734 N N . ASP A 1 88 ? 3.618 14.538 -5.667 1.00 51.88 88 ASP A N 1
ATOM 735 C CA . ASP A 1 88 ? 3.940 15.409 -6.808 1.00 51.88 88 ASP A CA 1
ATOM 736 C C . ASP A 1 88 ? 5.299 16.133 -6.658 1.00 51.88 88 ASP A C 1
ATOM 738 O O . ASP A 1 88 ? 5.929 16.513 -7.648 1.00 51.88 88 ASP A O 1
ATOM 742 N N . SER A 1 89 ? 5.810 16.273 -5.427 1.00 50.88 89 SER A N 1
ATOM 743 C CA . SER A 1 89 ? 7.167 16.784 -5.160 1.00 50.88 89 SER A CA 1
ATOM 744 C C . SER A 1 89 ? 8.272 15.821 -5.631 1.00 50.88 89 SER A C 1
ATOM 746 O O . SER A 1 89 ? 9.343 16.245 -6.074 1.00 50.88 89 SER A O 1
ATOM 748 N N . VAL A 1 90 ? 7.992 14.515 -5.620 1.00 51.66 90 VAL A N 1
ATOM 749 C CA . VAL A 1 90 ? 8.900 13.468 -6.105 1.00 51.66 90 VAL A CA 1
ATOM 750 C C . VAL A 1 90 ? 8.932 13.424 -7.630 1.00 51.66 90 VAL A C 1
ATOM 752 O O . VAL A 1 90 ? 10.005 13.263 -8.213 1.00 51.66 90 VAL A O 1
ATOM 755 N N . ARG A 1 91 ? 7.801 13.726 -8.279 1.00 52.97 91 ARG A N 1
ATOM 756 C CA . ARG A 1 91 ? 7.700 13.877 -9.739 1.00 52.97 91 ARG A CA 1
ATOM 757 C C . ARG A 1 91 ? 8.651 14.939 -10.307 1.00 52.97 91 ARG A C 1
ATOM 759 O O . ARG A 1 91 ? 9.019 14.860 -11.473 1.00 52.97 91 ARG A O 1
ATOM 766 N N . ARG A 1 92 ? 9.050 15.930 -9.499 1.00 52.50 92 ARG A N 1
ATOM 767 C CA . ARG A 1 92 ? 9.967 17.014 -9.900 1.00 52.50 92 ARG A CA 1
ATOM 768 C C . ARG A 1 92 ? 11.440 16.781 -9.549 1.00 52.50 92 ARG A C 1
ATOM 770 O O . ARG A 1 92 ? 12.271 17.519 -10.063 1.00 52.50 92 ARG A O 1
ATOM 777 N N . SER A 1 93 ? 11.781 15.810 -8.696 1.00 55.41 93 SER A N 1
ATOM 778 C CA . SER A 1 93 ? 13.145 15.689 -8.142 1.00 55.41 93 SER A CA 1
ATOM 779 C C . SER A 1 93 ? 13.919 14.444 -8.583 1.00 55.41 93 SER A C 1
ATOM 781 O O . SER A 1 93 ? 15.148 14.496 -8.634 1.00 55.41 93 SER A O 1
ATOM 783 N N . ASN A 1 94 ? 13.252 13.330 -8.917 1.00 58.91 94 ASN A N 1
ATOM 784 C CA . ASN A 1 94 ? 13.904 12.159 -9.513 1.00 58.91 94 ASN A CA 1
ATOM 785 C C . ASN A 1 94 ? 12.872 11.132 -10.004 1.00 58.91 94 ASN A C 1
ATOM 787 O O . ASN A 1 94 ? 12.041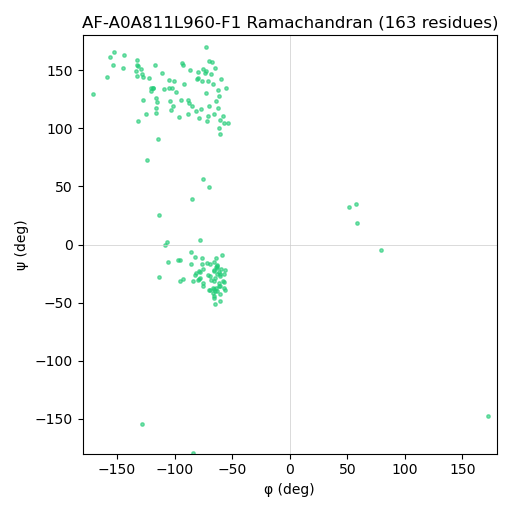 10.674 -9.226 1.00 58.91 94 ASN A O 1
ATOM 791 N N . ASP A 1 95 ? 12.989 10.674 -11.248 1.00 58.19 95 ASP A N 1
ATOM 792 C CA . ASP A 1 95 ? 12.023 9.760 -11.888 1.00 58.19 95 ASP A CA 1
ATOM 793 C C . ASP A 1 95 ? 11.921 8.378 -11.188 1.00 58.19 95 ASP A C 1
ATOM 795 O O . ASP A 1 95 ?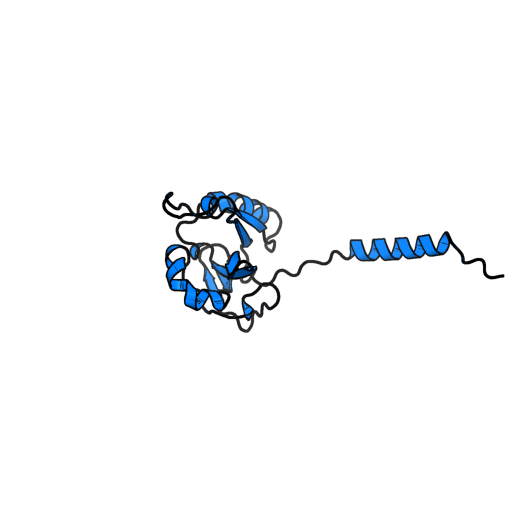 10.941 7.643 -11.308 1.00 58.19 95 ASP A O 1
ATOM 799 N N . ARG A 1 96 ? 12.931 8.023 -10.380 1.00 63.06 96 ARG A N 1
ATOM 800 C CA . ARG A 1 96 ? 12.983 6.788 -9.570 1.00 63.06 96 ARG A CA 1
ATOM 801 C C . ARG A 1 96 ? 12.777 7.005 -8.074 1.00 63.06 96 ARG A C 1
ATOM 803 O O . ARG A 1 96 ? 12.912 6.055 -7.303 1.00 63.06 96 ARG A O 1
ATOM 810 N N . ALA A 1 97 ? 12.538 8.236 -7.635 1.00 71.69 97 ALA A N 1
ATOM 811 C CA . ALA A 1 97 ? 12.342 8.492 -6.220 1.00 71.69 97 ALA A CA 1
ATOM 812 C C . ALA A 1 97 ? 10.969 7.974 -5.779 1.00 71.69 97 ALA A C 1
ATOM 814 O O . ALA A 1 97 ? 10.000 7.944 -6.540 1.00 71.69 97 ALA A O 1
ATOM 815 N N . VAL A 1 98 ? 10.911 7.523 -4.532 1.00 81.62 98 VAL A N 1
ATOM 816 C CA . VAL A 1 98 ? 9.668 7.098 -3.902 1.00 81.62 98 VAL A CA 1
ATOM 817 C C . VAL A 1 98 ? 9.393 8.033 -2.742 1.00 81.62 98 VAL A C 1
ATOM 819 O O . VAL A 1 98 ? 10.247 8.214 -1.876 1.00 81.62 98 VAL A O 1
ATOM 822 N N . SER A 1 99 ? 8.199 8.623 -2.748 1.00 85.25 99 SER A N 1
ATOM 823 C CA . SER A 1 99 ? 7.698 9.441 -1.647 1.00 85.25 99 SER A CA 1
ATOM 824 C C . SER A 1 99 ? 6.988 8.549 -0.647 1.00 85.25 99 SER A C 1
ATOM 826 O O . SER A 1 99 ? 6.066 7.851 -1.054 1.00 85.25 99 SER A O 1
ATOM 828 N N . CYS A 1 100 ? 7.389 8.572 0.622 1.00 87.19 100 CYS A N 1
ATOM 829 C CA . CYS A 1 100 ? 6.713 7.866 1.708 1.00 87.19 100 CYS A CA 1
ATOM 830 C C . CYS A 1 100 ? 6.262 8.866 2.766 1.00 87.19 100 CYS A C 1
ATOM 832 O O . CYS A 1 100 ? 7.044 9.720 3.182 1.00 87.19 100 CYS A O 1
ATOM 834 N N . GLN A 1 101 ? 5.026 8.731 3.234 1.00 88.00 101 GLN A N 1
ATOM 835 C CA . GLN A 1 101 ? 4.462 9.610 4.252 1.00 88.00 101 GLN A CA 1
ATOM 836 C C . GLN A 1 101 ? 3.522 8.857 5.188 1.00 88.00 101 GLN A C 1
ATOM 838 O O . GLN A 1 101 ? 2.880 7.880 4.801 1.00 88.00 101 GLN A O 1
ATOM 843 N N . MET A 1 102 ? 3.423 9.346 6.420 1.00 90.69 102 MET A N 1
ATOM 844 C CA . MET A 1 102 ? 2.449 8.862 7.391 1.00 90.69 102 MET A CA 1
ATOM 845 C C . MET A 1 102 ? 1.128 9.596 7.167 1.00 90.69 102 MET A C 1
ATOM 847 O O . MET A 1 102 ? 1.071 10.817 7.286 1.00 90.69 102 MET A O 1
ATOM 851 N N . VAL A 1 103 ? 0.072 8.856 6.841 1.00 90.31 103 VAL A N 1
ATOM 852 C CA . VAL A 1 103 ? -1.261 9.395 6.546 1.00 90.31 103 VAL A CA 1
ATOM 853 C C . VAL A 1 103 ? -2.246 8.831 7.557 1.00 90.31 103 VAL A C 1
ATOM 855 O O . VAL A 1 103 ? -2.238 7.630 7.827 1.00 90.31 103 VAL A O 1
ATOM 858 N N . ARG A 1 104 ? -3.107 9.679 8.121 1.00 90.81 104 ARG A N 1
ATOM 859 C CA . ARG A 1 104 ? -4.219 9.211 8.960 1.00 90.81 104 ARG A CA 1
ATOM 860 C C . ARG A 1 104 ? -5.260 8.538 8.074 1.00 90.81 104 ARG A C 1
ATOM 862 O O . ARG A 1 104 ? -5.549 9.054 6.996 1.00 90.81 104 ARG A O 1
ATOM 869 N N . LEU A 1 105 ? -5.867 7.441 8.521 1.00 90.00 105 LEU A N 1
ATOM 870 C CA . LEU A 1 105 ? -6.876 6.738 7.714 1.00 90.00 105 LEU A CA 1
ATOM 871 C C . LEU A 1 105 ? -8.037 7.655 7.306 1.00 90.00 105 LEU A C 1
ATOM 873 O O . LEU A 1 105 ? -8.443 7.650 6.146 1.00 90.00 105 LEU A O 1
ATOM 877 N N . LYS A 1 106 ? -8.466 8.528 8.224 1.00 87.88 106 LYS A N 1
ATOM 878 C CA . LYS A 1 106 ? -9.492 9.552 7.980 1.00 87.88 106 LYS A CA 1
ATOM 879 C C . LYS A 1 106 ? -9.135 10.559 6.875 1.00 87.88 106 LYS A C 1
ATOM 881 O O . LYS A 1 106 ? -10.021 11.159 6.288 1.00 87.88 106 LYS A O 1
ATOM 886 N N . ASP A 1 107 ? -7.842 10.790 6.634 1.00 88.81 107 ASP A N 1
ATOM 887 C CA . ASP A 1 107 ? -7.382 11.696 5.578 1.00 88.81 107 ASP A CA 1
ATOM 888 C C . ASP A 1 107 ? -7.129 10.922 4.273 1.00 88.81 107 ASP A C 1
ATOM 890 O O . ASP A 1 107 ? -7.276 11.486 3.191 1.00 88.81 107 ASP A O 1
ATOM 894 N N . LEU A 1 108 ? -6.757 9.635 4.365 1.00 90.12 108 LEU A N 1
ATOM 895 C CA . LEU A 1 108 ? -6.545 8.752 3.216 1.00 90.12 108 LEU A CA 1
ATOM 896 C C . LEU A 1 108 ? -7.843 8.488 2.460 1.00 90.12 108 LEU A C 1
ATOM 898 O O . LEU A 1 108 ? -7.855 8.545 1.232 1.00 90.12 108 LEU A O 1
ATOM 902 N N . PHE A 1 109 ? -8.916 8.186 3.181 1.00 89.69 109 PHE A N 1
ATOM 903 C CA . PHE A 1 109 ? -10.204 7.847 2.599 1.00 89.69 109 PHE A CA 1
ATOM 904 C C . PHE A 1 109 ? -11.132 9.061 2.604 1.00 89.69 109 PHE A C 1
ATOM 906 O O . PHE A 1 109 ? -11.335 9.691 3.634 1.00 89.69 109 PHE A O 1
ATOM 913 N N . ALA A 1 110 ? -11.764 9.348 1.465 1.00 80.25 110 ALA A N 1
ATOM 914 C CA . ALA A 1 110 ? -12.960 10.185 1.375 1.00 80.25 110 ALA A CA 1
ATOM 915 C C . ALA A 1 110 ? -14.176 9.378 1.869 1.00 80.25 110 ALA A C 1
ATOM 917 O O . ALA A 1 110 ? -15.128 9.099 1.140 1.00 80.25 110 ALA A O 1
ATOM 918 N N . ALA A 1 111 ? -14.053 8.902 3.101 1.00 66.75 111 ALA A N 1
ATOM 919 C CA . ALA A 1 111 ? -14.967 8.017 3.788 1.00 66.75 111 ALA A CA 1
ATOM 920 C C . ALA A 1 111 ? -15.973 8.868 4.580 1.00 66.75 111 ALA A C 1
ATOM 922 O O . ALA A 1 111 ? -15.558 9.851 5.193 1.00 66.75 111 ALA A O 1
ATOM 923 N N . PRO A 1 112 ? -17.273 8.528 4.599 1.00 64.38 112 PRO A N 1
ATOM 924 C CA . PRO A 1 112 ? -18.210 9.205 5.485 1.00 64.38 112 PRO A CA 1
ATOM 925 C C . PRO A 1 112 ? -17.936 8.807 6.946 1.00 64.38 112 PRO A C 1
ATOM 927 O O . PRO A 1 112 ? -17.374 7.742 7.202 1.00 64.38 112 PRO A O 1
ATOM 930 N N . ASP A 1 113 ? -18.369 9.627 7.903 1.00 67.44 113 ASP A N 1
ATOM 931 C CA . ASP A 1 113 ? -18.007 9.520 9.332 1.00 67.44 113 ASP A CA 1
ATOM 932 C C . ASP A 1 113 ? -18.369 8.183 10.019 1.00 67.44 113 ASP A C 1
ATOM 934 O O . ASP A 1 113 ? -17.959 7.934 11.149 1.00 67.44 113 ASP A O 1
ATOM 938 N N . TRP A 1 114 ? -19.125 7.296 9.361 1.00 65.31 114 TRP A N 1
ATOM 939 C CA . TRP A 1 114 ? -19.455 5.964 9.882 1.00 65.31 114 TRP A CA 1
ATOM 940 C C . TRP A 1 114 ? -18.274 4.989 9.875 1.00 65.31 114 TRP A C 1
ATOM 942 O O . TRP A 1 114 ? -18.323 3.960 10.553 1.00 65.31 114 TRP A O 1
ATOM 952 N N . TYR A 1 115 ? -17.208 5.285 9.132 1.00 72.06 115 TYR A N 1
ATOM 953 C CA . TYR A 1 115 ? -15.954 4.570 9.303 1.00 72.06 115 TYR A CA 1
ATOM 954 C C . TYR A 1 115 ? -15.321 5.016 10.621 1.00 72.06 115 TYR A C 1
ATOM 956 O O . TYR A 1 115 ? -14.818 6.131 10.724 1.00 72.06 115 TYR A O 1
ATOM 964 N N . GLY A 1 116 ? -15.360 4.145 11.632 1.00 76.62 116 GLY A N 1
ATOM 965 C CA . GLY A 1 116 ? -14.841 4.395 12.982 1.00 76.62 116 GLY A CA 1
ATOM 966 C C . GLY A 1 116 ? -13.313 4.460 13.065 1.00 76.62 116 GLY A C 1
ATOM 967 O O . GLY A 1 116 ? -12.721 3.763 13.881 1.00 76.62 116 GLY A O 1
ATOM 968 N N . PHE A 1 117 ? -12.671 5.244 12.195 1.00 84.06 117 PHE A N 1
ATOM 969 C CA . PHE A 1 117 ? -11.235 5.491 12.226 1.00 84.06 117 PHE A CA 1
ATOM 970 C C . PHE A 1 117 ? -10.885 6.350 13.440 1.00 84.06 117 PHE A C 1
ATOM 972 O O . PHE A 1 117 ? -11.312 7.501 13.553 1.00 84.06 117 PHE A O 1
ATOM 979 N N . GLU A 1 118 ? -10.051 5.812 14.322 1.00 83.56 118 GLU A N 1
ATOM 980 C CA . GLU A 1 118 ? -9.548 6.539 15.479 1.00 83.56 118 GLU A CA 1
ATOM 981 C C . GLU A 1 118 ? -8.510 7.580 15.011 1.00 83.56 118 GLU A C 1
ATOM 983 O O . GLU A 1 118 ? -7.756 7.329 14.065 1.00 83.56 118 GLU A O 1
ATOM 988 N N . PRO A 1 119 ? -8.349 8.738 15.679 1.00 81.00 119 PRO A N 1
ATOM 989 C CA . PRO A 1 119 ? -7.301 9.706 15.340 1.00 81.00 119 PRO A CA 1
ATOM 990 C C . PRO A 1 119 ? -5.878 9.130 15.370 1.00 81.00 119 PRO A C 1
ATOM 992 O O . PRO A 1 119 ? -4.972 9.685 14.745 1.00 81.00 119 PRO A O 1
ATOM 995 N N . THR A 1 120 ? -5.677 8.025 16.098 1.00 83.44 120 THR A N 1
ATOM 996 C CA . THR A 1 120 ? -4.396 7.311 16.170 1.00 83.44 120 THR A CA 1
ATOM 997 C C . THR A 1 120 ? -4.153 6.357 15.002 1.00 83.44 120 THR A C 1
ATOM 999 O O . THR A 1 120 ? -3.020 5.896 14.839 1.00 83.44 120 THR A O 1
ATOM 1002 N N . ASP A 1 121 ? -5.165 6.093 14.173 1.00 87.81 121 ASP A N 1
ATOM 1003 C CA . ASP A 1 121 ? -5.067 5.169 13.051 1.00 87.81 121 ASP A CA 1
ATOM 1004 C C . ASP A 1 121 ? -4.359 5.835 11.875 1.00 87.81 121 ASP A C 1
ATOM 1006 O O . ASP A 1 121 ? -4.863 6.740 11.200 1.00 87.81 121 ASP A O 1
ATOM 1010 N N . HIS A 1 122 ? -3.142 5.369 11.635 1.00 91.06 122 HIS A N 1
ATOM 1011 C CA . HIS A 1 122 ? -2.261 5.887 10.608 1.00 91.06 122 HIS A CA 1
ATOM 1012 C C . HIS A 1 122 ? -1.657 4.747 9.801 1.00 91.06 122 HIS A C 1
ATOM 1014 O O . HIS A 1 122 ? -1.477 3.635 10.297 1.00 91.06 122 HIS A O 1
ATOM 1020 N N . VAL A 1 123 ? -1.283 5.051 8.566 1.00 92.62 123 VAL A N 1
ATOM 1021 C CA . VAL A 1 123 ? -0.630 4.137 7.628 1.00 92.62 123 VAL A CA 1
ATOM 1022 C C . VAL A 1 123 ? 0.551 4.837 6.974 1.00 92.62 123 VAL A C 1
ATOM 1024 O O . VAL A 1 123 ? 0.539 6.054 6.796 1.00 92.62 123 VAL A O 1
ATOM 1027 N N . GLU A 1 124 ? 1.589 4.082 6.625 1.00 93.25 124 GLU A N 1
ATOM 1028 C CA . GLU A 1 124 ? 2.671 4.605 5.783 1.00 93.25 124 GLU A CA 1
ATOM 1029 C C . GLU A 1 124 ? 2.277 4.378 4.325 1.00 93.25 124 GLU A C 1
ATOM 1031 O O . GLU A 1 124 ? 2.187 3.232 3.884 1.00 93.25 124 GLU A O 1
ATOM 1036 N N . LEU A 1 125 ? 2.021 5.452 3.584 1.00 92.44 125 LEU A N 1
ATOM 1037 C CA . LEU A 1 125 ? 1.745 5.399 2.154 1.00 92.44 125 LEU A CA 1
ATOM 1038 C C . LEU A 1 125 ? 2.999 5.816 1.393 1.00 92.44 125 LEU A C 1
ATOM 1040 O O . LEU A 1 125 ? 3.456 6.952 1.518 1.00 92.44 125 LEU A O 1
ATOM 1044 N N . CYS A 1 126 ? 3.517 4.905 0.577 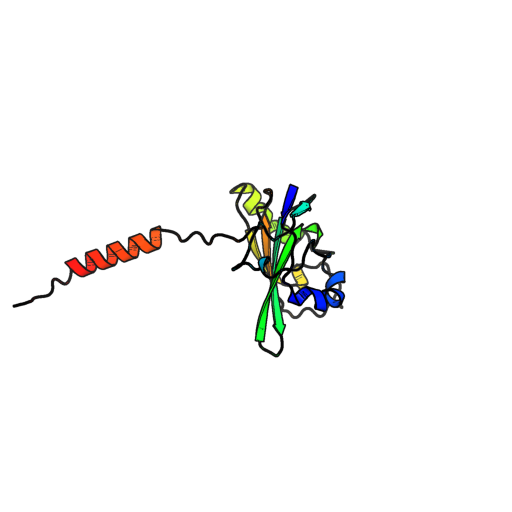1.00 91.00 126 CYS A N 1
ATOM 1045 C CA . CYS A 1 126 ? 4.586 5.166 -0.370 1.00 91.00 126 CYS A CA 1
ATOM 1046 C C . CYS A 1 126 ? 4.059 5.133 -1.809 1.00 91.00 126 CYS A C 1
ATOM 1048 O O . CYS A 1 126 ? 3.356 4.193 -2.181 1.00 91.00 126 CYS A O 1
ATOM 1050 N N . THR A 1 127 ? 4.435 6.112 -2.631 1.00 89.88 127 THR A N 1
ATOM 1051 C CA . THR A 1 127 ? 3.985 6.248 -4.028 1.00 89.88 127 THR A CA 1
ATOM 1052 C C . THR A 1 127 ? 5.150 6.511 -4.975 1.00 89.88 127 THR A C 1
ATOM 1054 O O . THR A 1 127 ? 6.083 7.240 -4.623 1.00 89.88 127 THR A O 1
ATOM 1057 N N . CYS A 1 128 ? 5.077 5.977 -6.194 1.00 88.00 128 CYS A N 1
ATOM 1058 C CA . CYS A 1 128 ? 6.074 6.207 -7.241 1.00 88.00 128 CYS A CA 1
ATOM 1059 C C . CYS A 1 128 ? 5.497 5.992 -8.657 1.00 88.00 128 CYS A C 1
ATOM 1061 O O . CYS A 1 128 ? 4.446 5.373 -8.826 1.00 88.00 128 CYS A O 1
ATOM 1063 N N . HIS A 1 129 ? 6.175 6.541 -9.674 1.00 86.69 129 HIS A N 1
ATOM 1064 C CA . HIS A 1 129 ? 5.676 6.625 -11.060 1.00 86.69 129 HIS A CA 1
ATOM 1065 C C . HIS A 1 129 ? 6.333 5.640 -12.042 1.00 86.69 129 HIS A C 1
ATOM 1067 O O . HIS A 1 129 ? 5.832 5.447 -13.149 1.00 86.69 129 HIS A O 1
ATOM 1073 N N . THR A 1 130 ? 7.460 5.034 -11.672 1.00 86.38 130 THR A N 1
ATOM 1074 C CA . THR A 1 130 ? 8.214 4.138 -12.556 1.00 86.38 130 THR A CA 1
ATOM 1075 C C . THR A 1 130 ? 7.697 2.698 -12.490 1.00 86.38 130 THR A C 1
ATOM 1077 O O . THR A 1 130 ? 7.207 2.261 -11.451 1.00 86.38 130 THR A O 1
ATOM 1080 N N . PRO A 1 131 ? 7.802 1.908 -13.571 1.00 90.38 131 PRO A N 1
ATOM 1081 C CA . PRO A 1 131 ? 7.433 0.497 -13.519 1.00 90.38 131 PRO A CA 1
ATOM 1082 C C . PRO A 1 131 ? 8.195 -0.245 -12.411 1.00 90.38 131 PRO A C 1
ATOM 1084 O O . PRO A 1 131 ? 9.405 -0.078 -12.272 1.00 90.38 131 PRO A O 1
ATOM 1087 N N . LEU A 1 132 ? 7.482 -1.063 -11.632 1.00 91.25 132 LEU A N 1
ATOM 1088 C CA . LEU A 1 132 ? 8.016 -1.925 -10.565 1.00 91.25 132 LEU A CA 1
ATOM 1089 C C . LEU A 1 132 ? 8.773 -1.175 -9.445 1.00 91.25 132 LEU A C 1
ATOM 1091 O O . LEU A 1 132 ? 9.509 -1.771 -8.656 1.00 91.25 132 LEU A O 1
ATOM 1095 N N . CYS A 1 133 ? 8.557 0.138 -9.323 1.00 89.19 133 CYS A N 1
ATOM 1096 C CA . CYS A 1 133 ? 9.189 0.976 -8.301 1.00 89.19 133 CYS A CA 1
ATOM 1097 C C . CYS A 1 133 ? 8.690 0.687 -6.877 1.00 89.19 133 CYS A C 1
ATOM 1099 O O . CYS A 1 133 ? 9.341 1.054 -5.900 1.00 89.19 133 CYS A O 1
ATOM 1101 N N . ASN A 1 134 ? 7.545 0.010 -6.744 1.00 91.81 134 ASN A N 1
ATOM 1102 C CA . ASN A 1 134 ? 6.987 -0.427 -5.468 1.00 91.81 134 ASN A CA 1
ATOM 1103 C C . ASN A 1 134 ? 7.568 -1.774 -5.010 1.00 91.81 134 ASN A C 1
ATOM 1105 O O . ASN A 1 134 ? 6.842 -2.615 -4.485 1.00 91.81 134 ASN A O 1
ATOM 1109 N N . SER A 1 135 ? 8.866 -1.981 -5.215 1.00 87.62 135 SER A N 1
ATOM 1110 C CA . SER A 1 135 ? 9.646 -3.077 -4.634 1.00 87.62 135 SER A CA 1
ATOM 1111 C C . SER A 1 135 ? 10.118 -2.710 -3.217 1.00 87.62 135 SER A C 1
ATOM 1113 O O . SER A 1 135 ? 9.741 -1.666 -2.670 1.00 87.62 135 SER A O 1
ATOM 1115 N N . ALA A 1 136 ? 10.864 -3.583 -2.533 1.00 76.81 136 ALA A N 1
ATOM 1116 C CA . ALA A 1 136 ? 11.458 -3.204 -1.252 1.00 76.81 136 ALA A CA 1
ATOM 1117 C C . ALA A 1 136 ? 12.428 -2.032 -1.429 1.00 76.81 136 ALA A C 1
ATOM 1119 O O . ALA A 1 136 ? 13.355 -2.074 -2.237 1.00 76.81 136 ALA A O 1
ATOM 1120 N N . TYR A 1 137 ? 12.226 -0.990 -0.623 1.00 65.62 137 TYR A N 1
ATOM 1121 C CA . TYR A 1 137 ? 13.171 0.109 -0.527 1.00 65.62 137 TYR A CA 1
ATOM 1122 C C . TYR A 1 137 ? 14.472 -0.409 0.066 1.00 65.62 137 TYR A C 1
ATOM 1124 O O . TYR A 1 137 ? 14.522 -0.742 1.249 1.00 65.62 137 TYR A O 1
ATOM 1132 N N . SER A 1 138 ? 15.534 -0.421 -0.737 1.00 48.03 138 SER A N 1
ATOM 1133 C CA . SER A 1 138 ? 16.883 -0.417 -0.189 1.00 48.03 138 SER A CA 1
ATOM 1134 C C . SER A 1 138 ? 17.020 0.871 0.618 1.00 48.03 138 SER A C 1
ATOM 1136 O O . SER A 1 138 ? 17.042 1.971 0.058 1.00 48.03 138 SER A O 1
ATOM 1138 N N . THR A 1 139 ? 17.038 0.760 1.946 1.00 46.09 139 THR A N 1
ATOM 1139 C CA . THR A 1 139 ? 17.554 1.833 2.792 1.00 46.09 139 THR A CA 1
ATOM 1140 C C . THR A 1 139 ? 18.976 2.071 2.322 1.00 46.09 139 THR A C 1
ATOM 1142 O O . THR A 1 139 ? 19.852 1.244 2.575 1.00 46.09 139 THR A O 1
ATOM 1145 N N . LYS A 1 140 ? 19.202 3.160 1.582 1.00 42.28 140 LYS A N 1
ATOM 1146 C CA . LYS A 1 140 ? 20.555 3.565 1.225 1.00 42.28 140 LYS A CA 1
ATOM 1147 C C . LYS A 1 140 ? 21.280 3.849 2.533 1.00 42.28 140 LYS A C 1
ATOM 1149 O O . LYS A 1 140 ? 21.074 4.895 3.141 1.00 42.28 140 LYS A O 1
ATOM 1154 N N . PHE A 1 141 ? 22.082 2.892 2.989 1.00 42.00 141 PHE A N 1
ATOM 1155 C CA . PHE A 1 141 ? 23.084 3.137 4.010 1.00 42.00 141 PHE A CA 1
ATOM 1156 C C . PHE A 1 141 ? 23.972 4.238 3.438 1.00 42.00 141 PHE A C 1
ATOM 1158 O O . PHE A 1 141 ? 24.626 4.027 2.419 1.00 42.00 141 PHE A O 1
ATOM 1165 N N . SER A 1 142 ? 23.909 5.441 4.004 1.00 43.22 142 SER A N 1
ATOM 1166 C CA . SER A 1 142 ? 24.749 6.539 3.540 1.00 43.22 142 SER A CA 1
ATOM 1167 C C . SER A 1 142 ? 26.186 6.232 3.971 1.00 43.22 142 SER A C 1
ATOM 1169 O O . SER A 1 142 ? 26.460 6.267 5.175 1.00 43.22 142 SER A O 1
ATOM 1171 N N . PRO A 1 143 ? 27.120 5.926 3.050 1.00 54.25 143 PRO A N 1
ATOM 1172 C CA . PRO A 1 143 ? 28.484 5.543 3.420 1.00 54.25 143 PRO A CA 1
ATOM 1173 C C . PRO A 1 143 ? 29.238 6.677 4.134 1.00 54.25 143 PRO A C 1
ATOM 1175 O O . PRO A 1 143 ? 30.207 6.423 4.845 1.00 54.25 143 PRO A O 1
ATOM 1178 N N . THR A 1 144 ? 28.762 7.922 4.020 1.00 56.50 144 THR A N 1
ATOM 1179 C CA . THR A 1 144 ? 29.303 9.097 4.719 1.00 56.50 144 THR A CA 1
ATOM 1180 C C . THR A 1 144 ? 29.302 8.966 6.244 1.00 56.50 144 THR A C 1
ATOM 1182 O O . THR A 1 144 ? 30.222 9.475 6.879 1.00 56.50 144 THR A O 1
ATOM 1185 N N . ILE A 1 145 ? 28.345 8.249 6.847 1.00 55.91 145 ILE A N 1
ATOM 1186 C CA . ILE A 1 145 ? 28.303 8.063 8.312 1.00 55.91 145 ILE A CA 1
ATOM 1187 C C . ILE A 1 145 ? 29.372 7.050 8.770 1.00 55.91 145 ILE A C 1
ATOM 1189 O O . ILE A 1 145 ? 30.007 7.249 9.805 1.00 55.91 145 ILE A O 1
ATOM 1193 N N . CYS A 1 146 ? 29.647 6.008 7.975 1.00 56.50 146 CYS A N 1
ATOM 1194 C CA . CYS A 1 146 ? 30.698 5.030 8.283 1.00 56.50 146 CYS A CA 1
ATOM 1195 C C . CYS A 1 146 ? 32.110 5.616 8.150 1.00 56.50 146 CYS A C 1
ATOM 1197 O O . CYS A 1 146 ? 32.964 5.335 8.990 1.00 56.50 146 CYS A O 1
ATOM 1199 N N . PHE A 1 147 ? 32.358 6.462 7.144 1.00 57.94 147 PHE A N 1
ATOM 1200 C CA . PHE A 1 147 ? 33.660 7.124 6.997 1.00 57.94 147 PHE A CA 1
ATOM 1201 C C . PHE A 1 147 ? 33.941 8.124 8.130 1.00 57.94 147 PHE A C 1
ATOM 1203 O O . PHE A 1 147 ? 35.068 8.177 8.618 1.00 57.94 147 PHE A O 1
ATOM 1210 N N . GLY A 1 148 ? 32.927 8.857 8.609 1.00 60.31 148 GLY A N 1
ATOM 1211 C CA . GLY A 1 148 ? 33.081 9.783 9.739 1.00 60.31 148 GLY A CA 1
ATOM 1212 C C . GLY A 1 148 ? 33.476 9.090 11.049 1.00 60.31 148 GLY A C 1
ATOM 1213 O O . GLY A 1 148 ? 34.347 9.580 11.766 1.00 60.31 148 GLY A O 1
ATOM 1214 N N . LEU A 1 149 ? 32.901 7.915 11.334 1.00 63.91 149 LEU A N 1
ATOM 1215 C CA . LEU A 1 149 ? 33.239 7.124 12.524 1.00 63.91 149 LEU A CA 1
ATOM 1216 C C . LEU A 1 149 ? 34.652 6.531 12.454 1.00 63.91 149 LEU A C 1
ATOM 1218 O O . LEU A 1 149 ? 35.366 6.550 13.454 1.00 63.91 149 LEU A O 1
ATOM 1222 N N . LEU A 1 150 ? 35.087 6.060 11.281 1.00 65.25 150 LEU A N 1
ATOM 1223 C CA . LEU A 1 150 ? 36.448 5.543 11.103 1.00 65.25 150 LEU A CA 1
ATOM 1224 C C . LEU A 1 150 ? 37.496 6.649 11.263 1.00 65.25 150 LEU A C 1
ATOM 1226 O O . LEU A 1 150 ? 38.470 6.457 11.986 1.00 65.25 150 LEU A O 1
ATOM 1230 N N . ILE A 1 151 ? 37.279 7.826 10.668 1.00 69.38 151 ILE A N 1
ATOM 1231 C CA . ILE A 1 151 ? 38.193 8.971 10.813 1.00 69.38 151 ILE A CA 1
ATOM 1232 C C . ILE A 1 151 ? 38.228 9.461 12.269 1.00 69.38 151 ILE A C 1
ATOM 1234 O O . ILE A 1 151 ? 39.306 9.746 12.787 1.00 69.38 151 ILE A O 1
ATOM 1238 N N . GLY A 1 152 ? 37.082 9.496 12.957 1.00 69.12 152 GLY A N 1
ATOM 1239 C CA . GLY A 1 152 ? 37.012 9.840 14.379 1.00 69.12 152 GLY A CA 1
ATOM 1240 C C . GLY A 1 152 ? 37.804 8.877 15.271 1.00 69.12 152 GLY A C 1
ATOM 1241 O O . GLY A 1 152 ? 38.542 9.326 16.144 1.00 69.12 152 GLY A O 1
ATOM 1242 N N . ILE A 1 153 ? 37.718 7.565 15.019 1.00 71.75 153 ILE A N 1
ATOM 1243 C CA . ILE A 1 153 ? 38.495 6.543 15.744 1.00 71.75 153 ILE A CA 1
ATOM 1244 C C . ILE A 1 153 ? 39.993 6.666 15.437 1.00 71.75 153 ILE A C 1
ATOM 1246 O O . ILE A 1 153 ? 40.805 6.594 16.359 1.00 71.75 153 ILE A O 1
ATOM 1250 N N . TYR A 1 154 ? 40.370 6.901 14.175 1.00 70.38 154 TYR A N 1
ATOM 1251 C CA . TYR A 1 154 ? 41.767 7.145 13.807 1.00 70.38 154 TYR A CA 1
ATOM 1252 C C . TYR A 1 154 ? 42.321 8.384 14.524 1.00 70.38 154 TYR A C 1
ATOM 1254 O O . TYR A 1 154 ? 43.373 8.296 15.149 1.00 70.38 154 TYR A O 1
ATOM 1262 N N . LEU A 1 155 ? 41.611 9.515 14.519 1.00 66.75 155 LEU A N 1
ATOM 1263 C CA . LEU A 1 155 ? 42.065 10.741 15.187 1.00 66.75 155 LEU A CA 1
ATOM 1264 C C . LEU A 1 155 ? 42.128 10.598 16.718 1.00 66.75 155 LEU A C 1
ATOM 1266 O O . LEU A 1 155 ? 43.086 11.068 17.331 1.00 66.75 155 LEU A O 1
ATOM 1270 N N . LEU A 1 156 ? 41.173 9.898 17.340 1.00 61.62 156 LEU A N 1
ATOM 1271 C CA . LEU A 1 156 ? 41.227 9.572 18.772 1.00 61.62 156 LEU A CA 1
ATOM 1272 C C . LEU A 1 156 ? 42.414 8.659 19.116 1.00 61.62 156 LEU A C 1
ATOM 1274 O O . LEU A 1 156 ? 43.053 8.856 20.149 1.00 61.62 156 LEU A O 1
ATOM 1278 N N . GLY A 1 157 ? 42.752 7.709 18.238 1.00 60.97 157 GLY A N 1
ATOM 1279 C CA . GLY A 1 157 ? 43.934 6.854 18.381 1.00 60.97 157 GLY A CA 1
ATOM 1280 C C . GLY A 1 157 ? 45.262 7.617 18.297 1.00 60.97 157 GLY A C 1
ATOM 1281 O O . GLY A 1 157 ? 46.230 7.220 18.941 1.00 60.97 157 GLY A O 1
ATOM 1282 N N . TRP A 1 158 ? 45.306 8.734 17.563 1.00 59.56 158 TRP A N 1
ATOM 1283 C CA . TRP A 1 158 ? 46.467 9.635 17.516 1.00 59.56 158 TRP A CA 1
ATOM 1284 C C . TRP A 1 158 ? 46.551 10.583 18.724 1.00 59.56 158 TRP A C 1
ATOM 12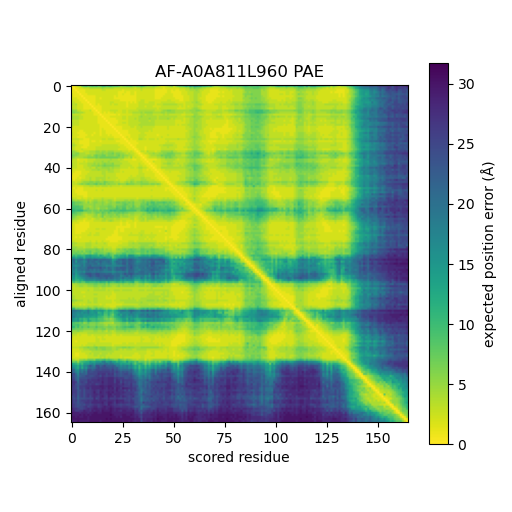86 O O . TRP A 1 158 ? 47.653 10.939 19.135 1.00 59.56 158 TRP A O 1
ATOM 1296 N N . LEU A 1 159 ? 45.416 10.981 19.310 1.00 58.81 159 LEU A N 1
ATOM 1297 C CA . LEU A 1 159 ? 45.365 11.880 20.474 1.00 58.81 159 LEU A CA 1
ATOM 1298 C C . LEU A 1 159 ? 45.700 11.187 21.806 1.00 58.81 159 LEU A C 1
ATOM 1300 O O . LEU A 1 159 ? 46.163 11.849 22.733 1.00 58.81 159 LEU A O 1
ATOM 1304 N N . PHE A 1 160 ? 45.527 9.866 21.897 1.00 60.97 160 PHE A N 1
ATOM 1305 C CA . PHE A 1 160 ? 45.905 9.069 23.068 1.00 60.97 160 PHE A CA 1
ATOM 1306 C C . PHE A 1 160 ? 46.857 7.925 22.682 1.00 60.97 160 PHE A C 1
ATOM 1308 O O . PHE A 1 160 ? 46.457 6.757 22.701 1.00 60.97 160 PHE A O 1
ATOM 1315 N N . PRO A 1 161 ? 48.134 8.207 22.358 1.00 56.94 161 PRO A N 1
ATOM 1316 C CA . PRO A 1 161 ? 49.127 7.152 22.263 1.00 56.94 161 PRO A CA 1
ATOM 1317 C C . PRO A 1 161 ? 49.253 6.512 23.647 1.00 56.94 161 PRO A C 1
ATOM 1319 O O . PRO A 1 161 ? 49.596 7.169 24.632 1.00 56.94 161 PRO A O 1
ATOM 1322 N N . SER A 1 162 ? 48.922 5.223 23.734 1.00 58.50 162 SER A N 1
ATOM 1323 C CA . SER A 1 162 ? 49.109 4.426 24.943 1.00 58.50 162 SER A CA 1
ATOM 1324 C C . SER A 1 162 ? 50.570 4.553 25.383 1.00 58.50 162 SER A C 1
ATOM 1326 O O . SER A 1 162 ? 51.458 3.969 24.761 1.00 58.50 162 SER A O 1
ATOM 1328 N N . ARG A 1 163 ? 50.833 5.333 26.443 1.00 57.25 163 ARG A N 1
ATOM 1329 C CA . ARG A 1 163 ? 52.104 5.283 27.174 1.00 57.25 163 ARG A CA 1
ATOM 1330 C C . ARG A 1 163 ? 52.239 3.867 27.725 1.00 57.25 163 ARG A C 1
ATOM 1332 O O . ARG A 1 163 ? 51.697 3.549 28.781 1.00 57.25 163 ARG A O 1
ATOM 1339 N N . ARG A 1 164 ? 52.936 3.004 26.990 1.00 55.50 164 ARG A N 1
ATOM 1340 C CA . ARG A 1 164 ? 53.514 1.780 27.533 1.00 55.50 164 ARG A CA 1
ATOM 1341 C C . ARG A 1 164 ? 55.010 1.995 27.719 1.00 55.50 164 ARG A C 1
ATOM 1343 O O . ARG A 1 164 ? 55.732 2.076 26.731 1.00 55.50 164 ARG A O 1
ATOM 1350 N N . LYS A 1 165 ? 55.374 1.944 29.004 1.00 43.84 165 LYS A N 1
ATOM 1351 C CA . LYS A 1 165 ? 56.697 1.996 29.641 1.00 43.84 165 LYS A CA 1
ATOM 1352 C C . LYS A 1 165 ? 57.310 3.382 29.772 1.00 43.84 165 LYS A C 1
ATOM 1354 O O . LYS A 1 165 ? 57.653 3.993 28.745 1.00 43.84 165 LYS A O 1
#

Sequence (165 aa):
MQCHSCMSPYLEDQFVYISHLYRRPMSFTEKCDRTNFDYREVKMKNCTDLCVTLRMNDKVGGRRRYGFMRGCMSDIKYYNRSVLYYGDSVRRSNDRAVSCQMVRLKDLFAAPDWYGFEPTDHVELCTCHTPLCNSAYSTKFSPTICFGLLIGIYLLGWLFPSRRK

Radius of gyration: 20.77 Å; Cα contacts (8 Å, |Δi|>4): 286; chains: 1; bounding box: 76×32×46 Å

Solvent-accessible surface area (backbone atoms only — not comparable to full-atom values): 9358 Å² total; per-residue (Å²): 83,43,20,36,15,20,22,27,46,80,51,59,85,49,32,82,79,44,50,82,47,34,57,86,54,79,39,67,32,72,38,44,29,74,90,54,48,35,78,89,82,43,42,71,44,81,26,96,62,38,22,21,35,37,39,42,69,43,72,60,95,88,40,82,45,78,40,27,38,27,25,37,50,79,35,46,42,62,51,32,70,74,66,48,61,68,43,55,60,32,74,75,75,40,78,83,45,70,36,72,45,83,40,41,50,72,58,44,30,68,64,64,86,84,60,85,65,53,93,82,42,47,30,41,46,29,38,27,80,40,66,51,62,44,56,58,79,77,77,77,76,63,65,68,62,59,53,53,53,52,51,51,52,53,54,52,53,67,75,55,67,81,87,77,132

Foldseek 3Di:
DKEFFEKAQVCVVVVVVCVQFFPHTPYHDPLQDLVNPDPVPTDMDDEPAWWKKKWFFDADPNDTDIMIGTDGLVRGPQFDCVVCVQVVVVVPPDLLDKDKDKDQPVNGHPDPPVPPRDSPGIMIMIIHDDHHSSTRDDPPPPCVVVVVVVVVVVVVCVVDPPPDD

Nearest PDB structures (foldseek):
  6oaz-assembly1_E  TM=6.258E-01  e=7.107E-01  Homo sapiens

Mean predicted aligned error: 10.42 Å

pLDDT: mean 81.06, std 15.45, range [42.0, 97.19]

InterPro domains:
  IPR010558 Caenorhabditis elegans ly-6-related [PF06579] (6-135)
  IPR010558 Caenorhabditis elegans ly-6-related [PTHR34722] (2-154)

Organism: NCBI:txid465554

Secondary structure (DSSP, 8-state):
-EEE-EE-THHHHHHHHHTTTBPPPS-B-GGGSSSS--TTTS-EEE-SS-EEEEEEEEEETTEEEEEEEEEEGGGBTTB-GGGGGGTHHHHTT-TT--EEEEEEHHHHB---TTS---TT-EEEEEEE-STT--S-------HHHHHHHHHHHHHHHHHS-----